Protein AF-A0A6M2BRT2-F1 (afdb_monomer)

Organism: NCBI:txid1396819

Mean predicted aligned error: 8.43 Å

Structure (mmCIF, N/CA/C/O backbone):
data_AF-A0A6M2BRT2-F1
#
_entry.id   AF-A0A6M2BRT2-F1
#
loop_
_atom_site.group_PDB
_atom_site.id
_atom_site.type_symbol
_atom_site.label_atom_id
_atom_site.label_alt_id
_atom_site.label_comp_id
_atom_site.label_asym_id
_atom_site.label_entity_id
_atom_site.label_seq_id
_atom_site.pdbx_PDB_ins_code
_atom_site.Cartn_x
_atom_site.Cartn_y
_atom_site.Cartn_z
_atom_site.occupancy
_atom_site.B_iso_or_equiv
_atom_site.auth_seq_id
_atom_site.auth_comp_id
_atom_site.auth_asym_id
_atom_site.auth_atom_id
_atom_site.pdbx_PDB_model_num
ATOM 1 N N . MET A 1 1 ? -32.630 -3.760 -2.309 1.00 39.03 1 MET A N 1
ATOM 2 C CA . MET A 1 1 ? -31.797 -2.673 -1.740 1.00 39.03 1 MET A CA 1
ATOM 3 C C . MET A 1 1 ? -30.528 -3.175 -1.020 1.00 39.03 1 MET A C 1
ATOM 5 O O . MET A 1 1 ? -29.908 -2.391 -0.319 1.00 39.03 1 MET A O 1
ATOM 9 N N . LEU A 1 2 ? -30.089 -4.433 -1.221 1.00 36.44 2 LEU A N 1
ATOM 10 C CA . LEU A 1 2 ? -28.984 -5.060 -0.463 1.00 36.44 2 LEU A CA 1
ATOM 11 C C . LEU A 1 2 ? -27.671 -5.283 -1.253 1.00 36.44 2 LEU A C 1
ATOM 13 O O . LEU A 1 2 ? -26.740 -5.857 -0.702 1.00 36.44 2 LEU A O 1
ATOM 17 N N . SER A 1 3 ? -27.555 -4.855 -2.518 1.00 37.38 3 SER A N 1
ATOM 18 C CA . SER A 1 3 ? -26.339 -5.112 -3.322 1.00 37.38 3 SER A CA 1
ATOM 19 C C . SER A 1 3 ? -25.285 -3.999 -3.278 1.00 37.38 3 SER A C 1
ATOM 21 O O . SER A 1 3 ? -24.267 -4.104 -3.950 1.00 37.38 3 SER A O 1
ATOM 23 N N . ARG A 1 4 ? -25.493 -2.936 -2.490 1.00 44.19 4 ARG A N 1
ATOM 24 C CA . ARG A 1 4 ? -24.558 -1.794 -2.421 1.00 44.19 4 ARG A CA 1
ATOM 25 C C . ARG A 1 4 ? -23.467 -1.934 -1.355 1.00 44.19 4 ARG A C 1
ATOM 27 O O . ARG A 1 4 ? -22.530 -1.152 -1.353 1.00 44.19 4 ARG A O 1
ATOM 34 N N . PHE A 1 5 ? -23.570 -2.935 -0.481 1.00 43.16 5 PHE A N 1
ATOM 35 C CA . PHE A 1 5 ? -22.731 -3.061 0.719 1.00 43.16 5 PHE A CA 1
ATOM 36 C C . PHE A 1 5 ? -21.609 -4.107 0.609 1.00 43.16 5 PHE A C 1
ATOM 38 O O . PHE A 1 5 ? -20.802 -4.226 1.521 1.00 43.16 5 PHE A O 1
ATOM 45 N N . ARG A 1 6 ? -21.541 -4.874 -0.489 1.00 44.97 6 ARG A N 1
ATOM 46 C CA . ARG A 1 6 ? -20.660 -6.057 -0.616 1.00 44.97 6 ARG A CA 1
ATOM 47 C C . ARG A 1 6 ? -19.389 -5.830 -1.443 1.00 44.97 6 ARG A C 1
ATOM 49 O O . ARG A 1 6 ? -18.532 -6.702 -1.496 1.00 44.97 6 ARG A O 1
ATOM 56 N N . THR A 1 7 ? -19.252 -4.664 -2.067 1.00 45.03 7 THR A N 1
ATOM 57 C CA . THR A 1 7 ? -18.284 -4.422 -3.152 1.00 45.03 7 THR A CA 1
ATOM 58 C C . THR A 1 7 ? -17.229 -3.363 -2.813 1.00 45.03 7 THR A C 1
ATOM 60 O O . THR A 1 7 ? -16.542 -2.890 -3.707 1.00 45.03 7 THR A O 1
ATOM 63 N N . ALA A 1 8 ? -17.088 -2.942 -1.552 1.00 49.19 8 ALA A N 1
ATOM 64 C CA . ALA A 1 8 ? -16.386 -1.693 -1.223 1.00 49.19 8 ALA A CA 1
ATOM 65 C C . ALA A 1 8 ? -14.843 -1.777 -1.219 1.00 49.19 8 ALA A C 1
ATOM 67 O O . ALA A 1 8 ? -14.195 -0.816 -1.615 1.00 49.19 8 ALA A O 1
ATOM 68 N N . LEU A 1 9 ? -14.231 -2.904 -0.830 1.00 47.91 9 LEU A N 1
ATOM 69 C CA . LEU A 1 9 ? -12.760 -3.033 -0.835 1.00 47.91 9 LEU A CA 1
ATOM 70 C C . LEU A 1 9 ? -12.208 -3.446 -2.209 1.00 47.91 9 LEU A C 1
ATOM 72 O O . LEU A 1 9 ? -11.153 -2.979 -2.632 1.00 47.91 9 LEU A O 1
ATOM 76 N N . ILE A 1 10 ? -12.969 -4.254 -2.951 1.00 48.66 10 ILE A N 1
ATOM 77 C CA . ILE A 1 10 ? -12.702 -4.485 -4.376 1.00 48.66 10 ILE A CA 1
ATOM 78 C C . ILE A 1 10 ? -12.880 -3.170 -5.122 1.00 48.66 10 ILE A C 1
ATOM 80 O O . ILE A 1 10 ? -12.044 -2.853 -5.949 1.00 48.66 10 ILE A O 1
ATOM 84 N N . ALA A 1 11 ? -13.881 -2.352 -4.776 1.00 48.66 11 ALA A N 1
ATOM 85 C CA . ALA A 1 11 ? -13.975 -0.994 -5.290 1.00 48.66 11 ALA A CA 1
ATOM 86 C C . ALA A 1 11 ? -12.821 -0.102 -4.821 1.00 48.66 11 ALA A C 1
ATOM 88 O O . ALA A 1 11 ? -12.479 0.790 -5.566 1.00 48.66 11 ALA A O 1
ATOM 89 N N . LEU A 1 12 ? -12.162 -0.326 -3.679 1.00 51.94 12 LEU A N 1
ATOM 90 C CA . LEU A 1 12 ? -10.967 0.442 -3.311 1.00 51.94 12 LEU A CA 1
ATOM 91 C C . LEU A 1 12 ? -9.789 0.125 -4.243 1.00 51.94 12 LEU A C 1
ATOM 93 O O . LEU A 1 12 ? -9.225 1.033 -4.847 1.00 51.94 12 LEU A O 1
ATOM 97 N N . LEU A 1 13 ? -9.437 -1.154 -4.396 1.00 50.62 13 LEU A N 1
ATOM 98 C CA . LEU A 1 13 ? -8.332 -1.571 -5.268 1.00 50.62 13 LEU A CA 1
ATOM 99 C C . LEU A 1 13 ? -8.674 -1.392 -6.757 1.00 50.62 13 LEU A C 1
ATOM 101 O O . LEU A 1 13 ? -7.808 -1.013 -7.541 1.00 50.62 13 LEU A O 1
ATOM 105 N N . ALA A 1 14 ? -9.936 -1.586 -7.148 1.00 46.38 14 ALA A N 1
ATOM 106 C CA . ALA A 1 14 ? -10.421 -1.351 -8.507 1.00 46.38 14 ALA A CA 1
ATOM 107 C C . ALA A 1 14 ? -10.642 0.138 -8.813 1.00 46.38 14 ALA A C 1
ATOM 109 O O . ALA A 1 14 ? -10.364 0.545 -9.935 1.00 46.38 14 ALA A O 1
ATOM 110 N N . ALA A 1 15 ? -11.077 0.975 -7.863 1.00 44.34 15 ALA A N 1
ATOM 111 C CA . ALA A 1 15 ? -11.134 2.427 -8.060 1.00 44.34 15 ALA A CA 1
ATOM 112 C C . ALA A 1 15 ? -9.724 3.003 -8.129 1.00 44.34 15 ALA A C 1
ATOM 114 O O . ALA A 1 15 ? -9.455 3.773 -9.039 1.00 44.34 15 ALA A O 1
ATOM 115 N N . LEU A 1 16 ? -8.797 2.574 -7.265 1.00 51.88 16 LEU A N 1
ATOM 116 C CA . LEU A 1 16 ? -7.381 2.937 -7.379 1.00 51.88 16 LEU A CA 1
ATOM 117 C C . LEU A 1 16 ? -6.793 2.507 -8.736 1.00 51.88 16 LEU A C 1
ATOM 119 O O . LEU A 1 16 ? -6.071 3.282 -9.359 1.00 51.88 16 LEU A O 1
ATOM 123 N N . ALA A 1 17 ? -7.142 1.314 -9.235 1.00 44.62 17 ALA A N 1
ATOM 124 C CA . ALA A 1 17 ? -6.716 0.842 -10.555 1.00 44.62 17 ALA A CA 1
ATOM 125 C C . ALA A 1 17 ? -7.372 1.602 -11.728 1.00 44.62 17 ALA A C 1
ATOM 127 O O . ALA A 1 17 ? -6.725 1.805 -12.752 1.00 44.62 17 ALA A O 1
ATOM 128 N N . LEU A 1 18 ? -8.629 2.044 -11.595 1.00 38.94 18 LEU A N 1
ATOM 129 C CA . LEU A 1 18 ? -9.321 2.888 -12.583 1.00 38.94 18 LEU A CA 1
ATOM 130 C C . LEU A 1 18 ? -8.798 4.330 -12.581 1.00 38.94 18 LEU A C 1
ATOM 132 O O . LEU A 1 18 ? -8.768 4.983 -13.621 1.00 38.94 18 LEU A O 1
ATOM 136 N N . LEU A 1 19 ? -8.369 4.827 -11.424 1.00 41.69 19 LEU A N 1
ATOM 137 C CA . LEU A 1 19 ? -7.809 6.160 -11.268 1.00 41.69 19 LEU A CA 1
ATOM 138 C C . LEU A 1 19 ? -6.372 6.247 -11.808 1.00 41.69 19 LEU A C 1
ATOM 140 O O . LEU A 1 19 ? -6.030 7.249 -12.427 1.00 41.69 19 LEU A O 1
ATOM 144 N N . GLY A 1 20 ? -5.547 5.203 -11.680 1.00 40.38 20 GLY A N 1
ATOM 145 C CA . GLY A 1 20 ? -4.151 5.228 -12.141 1.00 40.38 20 GLY A CA 1
ATOM 146 C C . GLY A 1 20 ? -3.941 5.440 -13.651 1.00 40.38 20 GLY A C 1
ATOM 147 O O . GLY A 1 20 ? -2.823 5.737 -14.062 1.00 40.38 20 GLY A O 1
ATOM 148 N N . ALA A 1 21 ? -4.992 5.318 -14.470 1.00 40.28 21 ALA A N 1
ATOM 149 C CA . ALA A 1 21 ? -4.954 5.581 -15.911 1.00 40.28 21 ALA A CA 1
ATOM 150 C C . ALA A 1 21 ? -5.365 7.020 -16.286 1.00 40.28 21 ALA A C 1
ATOM 152 O O . ALA A 1 21 ? -5.329 7.385 -17.460 1.00 40.28 21 ALA A O 1
ATOM 153 N N . LEU A 1 22 ? -5.769 7.847 -15.314 1.00 39.22 22 LEU A N 1
ATOM 154 C CA . LEU A 1 22 ? -6.194 9.226 -15.544 1.00 39.22 22 LEU A CA 1
ATOM 155 C C . LEU A 1 22 ? -5.164 10.206 -14.959 1.00 39.22 22 LEU A C 1
ATOM 157 O O . LEU A 1 22 ? -4.787 10.062 -13.794 1.00 39.22 22 LEU A O 1
ATOM 161 N N . PRO A 1 23 ? -4.780 11.279 -15.682 1.00 42.84 23 PRO A N 1
ATOM 162 C CA . PRO A 1 23 ? -3.933 12.344 -15.127 1.00 42.84 23 PRO A CA 1
ATOM 163 C C . PRO A 1 23 ? -4.532 12.979 -13.855 1.00 42.84 23 PRO A C 1
ATOM 165 O O . PRO A 1 23 ? -3.809 13.556 -13.047 1.00 42.84 23 PRO A O 1
ATOM 168 N N . ALA A 1 24 ? -5.838 12.802 -13.623 1.00 43.00 24 ALA A N 1
ATOM 169 C CA . ALA A 1 24 ? -6.546 13.209 -12.413 1.00 43.00 24 ALA A CA 1
ATOM 170 C C . ALA A 1 24 ? -6.102 12.479 -11.126 1.00 43.00 24 ALA A C 1
ATOM 172 O O . ALA A 1 24 ? -6.261 13.039 -10.047 1.00 43.00 24 ALA A O 1
ATOM 173 N N . PHE A 1 25 ? -5.531 11.269 -11.194 1.00 51.72 25 PHE A N 1
ATOM 174 C CA . PHE A 1 25 ? -5.090 10.551 -9.987 1.00 51.72 25 PHE A CA 1
ATOM 175 C C . PHE A 1 25 ? -3.786 11.092 -9.418 1.00 51.72 25 PHE A C 1
ATOM 177 O O . PHE A 1 25 ? -3.662 11.235 -8.208 1.00 51.72 25 PHE A O 1
ATOM 184 N N . ALA A 1 26 ? -2.840 11.476 -10.278 1.00 51.56 26 ALA A N 1
ATOM 185 C CA . ALA A 1 26 ? -1.640 12.184 -9.838 1.00 51.56 26 ALA A CA 1
ATOM 186 C C . ALA A 1 26 ? -1.989 13.565 -9.248 1.00 51.56 26 ALA A C 1
ATOM 188 O O . ALA A 1 26 ? -1.398 13.976 -8.257 1.00 51.56 26 ALA A O 1
ATOM 189 N N . GLN A 1 27 ? -2.999 14.239 -9.812 1.00 55.75 27 GLN A N 1
ATOM 190 C CA . GLN A 1 27 ? -3.517 15.526 -9.325 1.00 55.75 27 GLN A CA 1
ATOM 191 C C . GLN A 1 27 ? -4.331 15.411 -8.019 1.00 55.75 27 GLN A C 1
ATOM 193 O O . GLN A 1 27 ? -4.617 16.427 -7.392 1.00 55.75 27 GLN A O 1
ATOM 198 N N . ALA A 1 28 ? -4.709 14.198 -7.596 1.00 64.50 28 ALA A N 1
ATOM 199 C CA . ALA A 1 28 ? -5.418 13.963 -6.335 1.00 64.50 28 ALA A CA 1
ATOM 200 C C . ALA A 1 28 ? -4.479 13.929 -5.113 1.00 64.50 28 ALA A C 1
ATOM 202 O O . ALA A 1 28 ? -4.946 13.964 -3.973 1.00 64.50 28 ALA A O 1
ATOM 203 N N . PHE A 1 29 ? -3.165 13.860 -5.343 1.00 76.12 29 PHE A N 1
ATOM 204 C CA . PHE A 1 29 ? -2.143 13.764 -4.307 1.00 76.12 29 PHE A CA 1
ATOM 205 C C . PHE A 1 29 ? -1.387 15.080 -4.150 1.00 76.12 29 PHE A C 1
ATOM 207 O O . PHE A 1 29 ? -0.978 15.700 -5.132 1.00 76.12 29 PHE A O 1
ATOM 214 N N . THR A 1 30 ? -1.159 15.478 -2.898 1.00 84.06 30 THR A N 1
ATOM 215 C CA . THR A 1 30 ? -0.293 16.621 -2.581 1.00 84.06 30 THR A CA 1
ATOM 216 C C . THR A 1 30 ? 1.161 16.328 -2.972 1.00 84.06 30 THR A C 1
ATOM 218 O O . THR A 1 30 ? 1.543 15.168 -3.123 1.00 84.06 30 THR A O 1
ATOM 221 N N . ASP A 1 31 ? 2.014 17.350 -3.077 1.00 85.50 31 ASP A N 1
ATOM 222 C CA . ASP A 1 31 ? 3.448 17.146 -3.355 1.00 85.50 31 ASP A CA 1
ATOM 223 C C . ASP A 1 31 ? 4.114 16.229 -2.310 1.00 85.50 31 ASP A C 1
ATOM 225 O O . ASP A 1 31 ? 4.937 15.374 -2.642 1.00 85.50 31 ASP A O 1
ATOM 229 N N . ALA A 1 32 ? 3.706 16.355 -1.043 1.00 86.69 32 ALA A N 1
ATOM 230 C CA . ALA A 1 32 ? 4.179 15.500 0.043 1.00 86.69 32 ALA A CA 1
ATOM 231 C C . ALA A 1 32 ? 3.738 14.036 -0.132 1.00 86.69 32 ALA A C 1
ATOM 233 O O . ALA A 1 32 ? 4.512 13.114 0.137 1.00 86.69 32 ALA A O 1
ATOM 234 N N . ASP A 1 33 ? 2.515 13.808 -0.615 1.00 88.56 33 ASP A N 1
ATOM 235 C CA . ASP A 1 33 ? 2.019 12.469 -0.936 1.00 88.56 33 ASP A CA 1
ATOM 236 C C . ASP A 1 33 ? 2.795 11.870 -2.108 1.00 88.56 33 ASP A C 1
ATOM 238 O O . ASP A 1 33 ? 3.235 10.724 -2.035 1.00 88.56 33 ASP A O 1
ATOM 242 N N . GLN A 1 34 ? 3.027 12.650 -3.166 1.00 86.88 34 GLN A N 1
ATOM 243 C CA . GLN A 1 34 ? 3.804 12.211 -4.325 1.00 86.88 34 GLN A CA 1
ATOM 244 C C . GLN A 1 34 ? 5.228 11.815 -3.921 1.00 86.88 34 GLN A C 1
ATOM 246 O O . GLN A 1 34 ? 5.709 10.758 -4.335 1.00 86.88 34 GLN A O 1
ATOM 251 N N . GLN A 1 35 ? 5.873 12.603 -3.056 1.00 90.12 35 GLN A N 1
ATOM 252 C CA . GLN A 1 35 ? 7.193 12.277 -2.522 1.00 90.12 35 GLN A CA 1
ATOM 253 C C . GLN A 1 35 ? 7.172 10.983 -1.698 1.00 90.12 35 GLN A C 1
ATOM 255 O O . GLN A 1 35 ? 8.021 10.114 -1.898 1.00 90.12 35 GLN A O 1
ATOM 260 N N . ALA A 1 36 ? 6.189 10.822 -0.808 1.00 90.38 36 ALA A N 1
ATOM 261 C CA . ALA A 1 36 ? 6.050 9.613 -0.002 1.00 90.38 36 ALA A CA 1
ATOM 262 C C . ALA A 1 36 ? 5.835 8.365 -0.876 1.00 90.38 36 ALA A C 1
ATOM 264 O O . ALA A 1 36 ? 6.461 7.333 -0.644 1.00 90.38 36 ALA A O 1
ATOM 265 N N . LEU A 1 37 ? 4.999 8.469 -1.911 1.00 90.38 37 LEU A N 1
ATOM 266 C CA . LEU A 1 37 ? 4.738 7.389 -2.861 1.00 90.38 37 LEU A CA 1
ATOM 267 C C . LEU A 1 37 ? 5.975 7.040 -3.704 1.00 90.38 37 LEU A C 1
ATOM 269 O O . LEU A 1 37 ? 6.200 5.865 -3.976 1.00 90.38 37 LEU A O 1
ATOM 273 N N . ALA A 1 38 ? 6.771 8.031 -4.117 1.00 88.88 38 ALA A N 1
ATOM 274 C CA . ALA A 1 38 ? 7.983 7.825 -4.917 1.00 88.88 38 ALA A CA 1
ATOM 275 C C . ALA A 1 38 ? 9.141 7.192 -4.124 1.00 88.88 38 ALA A C 1
ATOM 277 O O . ALA A 1 38 ? 10.027 6.566 -4.702 1.00 88.88 38 ALA A O 1
ATOM 278 N N . GLN A 1 39 ? 9.148 7.350 -2.799 1.00 93.69 39 GLN A N 1
ATOM 279 C CA . GLN A 1 39 ? 10.190 6.811 -1.917 1.00 93.69 39 GLN A CA 1
ATOM 280 C C . GLN A 1 39 ? 9.817 5.462 -1.286 1.00 93.69 39 GLN A C 1
ATOM 282 O O . GLN A 1 39 ? 10.672 4.789 -0.708 1.00 93.69 39 GLN A O 1
ATOM 287 N N . TYR A 1 40 ? 8.551 5.056 -1.366 1.00 95.62 40 TYR A N 1
ATOM 288 C CA . TYR A 1 40 ? 8.081 3.849 -0.704 1.00 95.62 40 TYR A CA 1
ATOM 289 C C . TYR A 1 40 ? 8.474 2.583 -1.473 1.00 95.62 40 TYR A C 1
ATOM 291 O O . TYR A 1 40 ? 8.156 2.413 -2.651 1.00 95.62 40 TYR A O 1
ATOM 299 N N . THR A 1 41 ? 9.123 1.657 -0.771 1.00 97.38 41 THR A N 1
ATOM 300 C CA . THR A 1 41 ? 9.486 0.334 -1.292 1.00 97.38 41 THR A CA 1
ATOM 301 C C . THR A 1 41 ? 8.598 -0.730 -0.659 1.00 97.38 41 THR A C 1
ATOM 303 O O . THR A 1 41 ? 8.527 -0.844 0.567 1.00 97.38 41 THR A O 1
ATOM 306 N N . LEU A 1 42 ? 7.923 -1.520 -1.494 1.00 97.25 42 LEU A N 1
ATOM 307 C CA . LEU A 1 42 ? 7.123 -2.658 -1.058 1.00 97.25 42 LEU A CA 1
ATOM 308 C C . LEU A 1 42 ? 8.013 -3.701 -0.382 1.00 97.25 42 LEU A C 1
ATOM 310 O O . LEU A 1 42 ? 9.152 -3.945 -0.777 1.00 97.25 42 LEU A O 1
ATOM 314 N N . SER A 1 43 ? 7.468 -4.343 0.644 1.00 97.44 43 SER A N 1
ATOM 315 C CA . SER A 1 43 ? 8.151 -5.406 1.372 1.00 97.44 43 SER A CA 1
ATOM 316 C C . SER A 1 43 ? 7.211 -6.573 1.617 1.00 97.44 43 SER A C 1
ATOM 318 O O . SER A 1 43 ? 5.993 -6.404 1.698 1.00 97.44 43 SER A O 1
ATOM 320 N N . THR A 1 44 ? 7.780 -7.759 1.829 1.00 97.12 44 THR A N 1
ATOM 321 C CA . THR A 1 44 ? 7.011 -8.944 2.227 1.00 97.12 44 THR A CA 1
ATOM 322 C C . THR A 1 44 ? 6.249 -8.696 3.530 1.00 97.12 44 THR A C 1
ATOM 324 O O . THR A 1 44 ? 5.116 -9.131 3.673 1.00 97.12 44 THR A O 1
ATOM 327 N N . SER A 1 45 ? 6.820 -7.918 4.460 1.00 96.44 45 SER A N 1
ATOM 328 C CA . SER A 1 45 ? 6.154 -7.572 5.721 1.00 96.44 45 SER A CA 1
ATOM 329 C C . SER A 1 45 ? 4.888 -6.738 5.501 1.00 96.44 45 SER A C 1
ATOM 331 O O . SER A 1 45 ? 3.864 -7.008 6.128 1.00 96.44 45 SER A O 1
ATOM 333 N N . PHE A 1 46 ? 4.943 -5.758 4.590 1.00 96.25 46 PHE A N 1
ATOM 334 C CA . PHE A 1 46 ? 3.759 -5.008 4.177 1.00 96.25 46 PHE A CA 1
ATOM 335 C C . PHE A 1 46 ? 2.735 -5.934 3.515 1.00 96.25 46 PHE A C 1
ATOM 337 O O . PHE A 1 46 ? 1.577 -5.920 3.918 1.00 96.25 46 PHE A O 1
ATOM 344 N N . LEU A 1 47 ? 3.160 -6.765 2.556 1.00 95.44 47 LEU A N 1
ATOM 345 C CA . LEU A 1 47 ? 2.262 -7.653 1.817 1.00 95.44 47 LEU A CA 1
ATOM 346 C C . LEU A 1 47 ? 1.515 -8.621 2.746 1.00 95.44 47 LEU A C 1
ATOM 348 O O . LEU A 1 47 ? 0.292 -8.692 2.685 1.00 95.44 47 LEU A O 1
ATOM 352 N N . THR A 1 48 ? 2.220 -9.283 3.668 1.00 94.88 48 THR A N 1
ATOM 353 C CA . THR A 1 48 ? 1.608 -10.209 4.632 1.00 94.88 48 THR A CA 1
ATOM 354 C C . THR A 1 48 ? 0.580 -9.511 5.523 1.00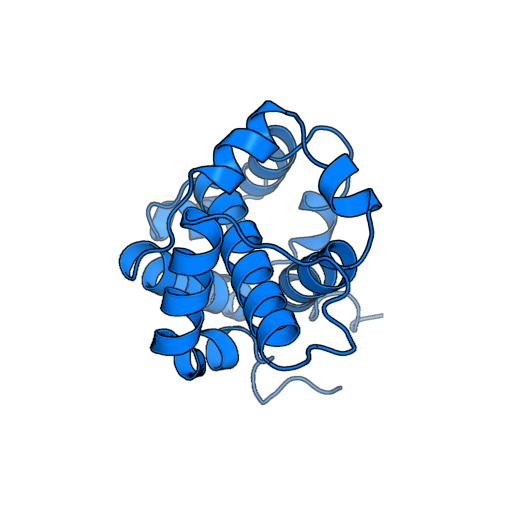 94.88 48 THR A C 1
ATOM 356 O O . THR A 1 48 ? -0.521 -10.027 5.716 1.00 94.88 48 THR A O 1
ATOM 359 N N . ARG A 1 49 ? 0.903 -8.321 6.055 1.00 95.62 49 ARG A N 1
ATOM 360 C CA . ARG A 1 49 ? -0.054 -7.544 6.859 1.00 95.62 49 ARG A CA 1
ATOM 361 C C . ARG A 1 49 ? -1.240 -7.067 6.022 1.00 95.62 49 ARG A C 1
ATOM 363 O O . ARG A 1 49 ? -2.373 -7.145 6.479 1.00 95.62 49 ARG A O 1
ATOM 370 N N . CYS A 1 50 ? -0.988 -6.600 4.801 1.00 92.44 50 CYS A N 1
ATOM 371 C CA . CYS A 1 50 ? -2.019 -6.125 3.884 1.00 92.44 50 CYS A CA 1
ATOM 372 C C . CYS A 1 50 ? -3.006 -7.246 3.533 1.00 92.44 50 CYS A C 1
ATOM 374 O O . CYS A 1 50 ? -4.211 -7.048 3.652 1.00 92.44 50 CYS A O 1
ATOM 376 N N . ALA A 1 51 ? -2.515 -8.446 3.212 1.00 90.56 51 ALA A N 1
ATOM 377 C CA . ALA A 1 51 ? -3.357 -9.607 2.939 1.00 90.56 51 ALA A CA 1
ATOM 378 C C . ALA A 1 51 ? -4.238 -9.987 4.141 1.00 90.56 51 ALA A C 1
ATOM 380 O O . ALA A 1 51 ? -5.428 -10.260 3.976 1.00 90.56 51 ALA A O 1
ATOM 381 N N . ALA A 1 52 ? -3.686 -9.945 5.358 1.00 91.69 52 ALA A N 1
ATOM 382 C CA . ALA A 1 52 ? -4.448 -10.213 6.576 1.00 91.69 52 ALA A CA 1
ATOM 383 C C . ALA A 1 52 ? -5.522 -9.139 6.847 1.00 91.69 52 ALA A C 1
ATOM 385 O O . ALA A 1 52 ? -6.659 -9.475 7.177 1.00 91.69 52 ALA A O 1
ATOM 386 N N . ILE A 1 53 ? -5.200 -7.859 6.625 1.00 91.88 53 ILE A N 1
ATOM 387 C CA . ILE A 1 53 ? -6.161 -6.747 6.705 1.00 91.88 53 ILE A CA 1
ATOM 388 C C . ILE A 1 53 ? -7.288 -6.934 5.684 1.00 91.88 53 ILE A C 1
ATOM 390 O O . ILE A 1 53 ? -8.457 -6.834 6.046 1.00 91.88 53 ILE A O 1
ATOM 394 N N . VAL A 1 54 ? -6.960 -7.239 4.424 1.00 87.75 54 VAL A N 1
ATOM 395 C CA . VAL A 1 54 ? -7.945 -7.485 3.356 1.00 87.75 54 VAL A CA 1
ATOM 396 C C . VAL A 1 54 ? -8.889 -8.623 3.746 1.00 87.75 54 VAL A C 1
ATOM 398 O O . VAL A 1 54 ? -10.106 -8.476 3.636 1.00 87.75 54 VAL A O 1
ATOM 401 N N . HIS A 1 55 ? -8.344 -9.729 4.255 1.00 87.00 55 HIS A N 1
ATOM 402 C CA . HIS A 1 55 ? -9.132 -10.860 4.735 1.00 87.00 55 HIS A CA 1
ATOM 403 C C . HIS A 1 55 ? -10.087 -10.460 5.872 1.00 87.00 55 HIS A C 1
ATOM 405 O O . HIS A 1 55 ? -11.270 -10.800 5.834 1.00 87.00 55 HIS A O 1
ATOM 411 N N . ASP A 1 56 ? -9.612 -9.712 6.869 1.00 88.06 56 ASP A N 1
ATOM 412 C CA . ASP A 1 56 ? -10.439 -9.318 8.011 1.00 88.06 56 ASP A CA 1
ATOM 413 C C . ASP A 1 56 ? -11.522 -8.303 7.635 1.00 88.06 56 ASP A C 1
ATOM 415 O O . ASP A 1 56 ? -12.651 -8.418 8.115 1.00 88.06 56 ASP A O 1
ATOM 419 N N . VAL A 1 57 ? -11.223 -7.373 6.724 1.00 85.88 57 VAL A N 1
ATOM 420 C CA . VAL A 1 57 ? -12.209 -6.444 6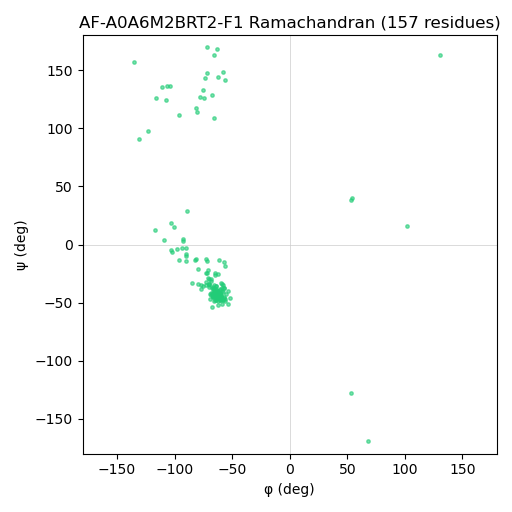.151 1.00 85.88 57 VAL A CA 1
ATOM 421 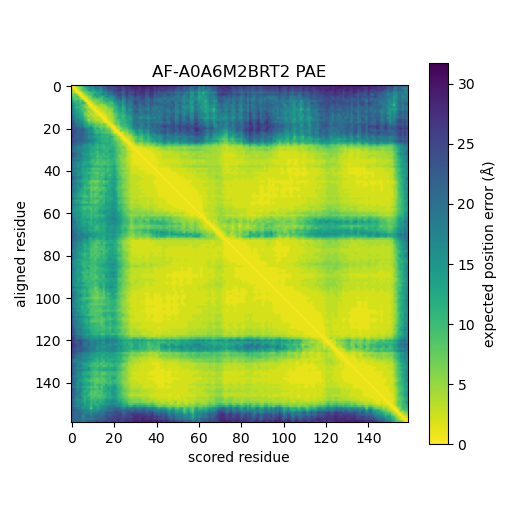C C . VAL A 1 57 ? -13.314 -7.203 5.421 1.00 85.88 57 VAL A C 1
ATOM 423 O O . VAL A 1 57 ? -14.495 -6.912 5.623 1.00 85.88 57 VAL A O 1
ATOM 426 N N . GLN A 1 58 ? -12.956 -8.205 4.610 1.00 83.06 58 GLN A N 1
ATOM 427 C CA . GLN A 1 58 ? -13.929 -9.053 3.915 1.00 83.06 58 GLN A CA 1
ATOM 428 C C . GLN A 1 58 ? -14.770 -9.864 4.905 1.00 83.06 58 GLN A C 1
ATOM 430 O O . GLN A 1 58 ? -15.998 -9.857 4.828 1.00 83.06 58 GLN A O 1
ATOM 435 N N . LYS A 1 59 ? -14.124 -10.514 5.878 1.00 86.31 59 LYS A N 1
ATOM 436 C CA . LYS A 1 59 ? -14.783 -11.329 6.906 1.00 86.31 59 LYS A CA 1
ATOM 437 C C . LYS A 1 59 ? -15.782 -10.523 7.738 1.00 86.31 59 LYS A C 1
ATOM 439 O O . LYS A 1 59 ? -16.838 -11.040 8.099 1.00 86.31 59 LYS A O 1
ATOM 444 N N . GLN A 1 60 ? -15.455 -9.269 8.041 1.00 85.62 60 GLN A N 1
ATOM 445 C CA . GLN A 1 60 ? -16.288 -8.369 8.841 1.00 85.62 60 GLN A CA 1
ATOM 446 C C . GLN A 1 60 ? -17.267 -7.535 7.996 1.00 85.62 60 GLN A C 1
ATOM 448 O O . GLN A 1 60 ? -18.098 -6.832 8.558 1.00 85.62 60 GLN A O 1
ATOM 453 N N . ASN A 1 61 ? -17.235 -7.654 6.662 1.00 83.12 61 ASN A N 1
ATOM 454 C CA . ASN A 1 61 ? -18.043 -6.864 5.723 1.00 83.12 61 ASN A CA 1
ATOM 455 C C . ASN A 1 61 ? -17.894 -5.343 5.923 1.00 83.12 61 ASN A C 1
ATOM 457 O O . ASN A 1 61 ? -18.871 -4.596 5.832 1.00 83.12 61 ASN A O 1
ATOM 461 N N . VAL A 1 62 ? -16.673 -4.875 6.196 1.00 80.62 62 VAL A N 1
ATOM 462 C CA . VAL A 1 62 ? -16.414 -3.450 6.441 1.00 80.62 62 VAL A CA 1
ATOM 463 C C . VAL A 1 62 ? -16.474 -2.675 5.125 1.00 80.62 62 VAL A C 1
ATOM 465 O O . VAL A 1 62 ? -15.783 -2.993 4.154 1.00 80.62 62 VAL A O 1
ATOM 468 N N . SER A 1 63 ? -17.305 -1.633 5.090 1.00 79.19 63 SER A N 1
ATOM 469 C CA . SER A 1 63 ? -17.453 -0.758 3.927 1.00 79.19 63 SER A CA 1
ATOM 470 C C . SER A 1 63 ? -16.582 0.484 4.070 1.00 79.19 63 SER A C 1
ATOM 472 O O . SER A 1 63 ? -16.873 1.348 4.889 1.00 79.19 63 SER A O 1
ATOM 474 N N . VAL A 1 64 ? -15.546 0.594 3.237 1.00 72.44 64 VAL A N 1
ATOM 475 C CA . VAL A 1 64 ? -14.585 1.715 3.258 1.00 72.44 64 VAL A CA 1
ATOM 476 C C . VAL A 1 64 ? -14.865 2.805 2.223 1.00 72.44 64 VAL A C 1
ATOM 478 O O . VAL A 1 64 ? -14.175 3.815 2.219 1.00 72.44 64 VAL A O 1
ATOM 481 N N . GLY A 1 65 ? -15.866 2.629 1.352 1.00 69.38 65 GLY A N 1
ATOM 482 C CA . GLY A 1 65 ? -16.086 3.495 0.183 1.00 69.38 65 GLY A CA 1
ATOM 483 C C . GLY A 1 65 ? -16.138 4.991 0.509 1.00 69.38 65 GLY A C 1
ATOM 484 O O . GLY A 1 65 ? -15.440 5.774 -0.128 1.00 69.38 65 GLY A O 1
ATOM 485 N N . ASP A 1 66 ? -16.882 5.375 1.546 1.00 70.19 66 ASP A N 1
ATOM 486 C CA . ASP A 1 66 ? -17.063 6.785 1.916 1.00 70.19 66 ASP A CA 1
ATOM 487 C C . ASP A 1 66 ? -15.785 7.423 2.486 1.00 70.19 66 ASP A C 1
ATOM 489 O O . ASP A 1 66 ? -15.549 8.613 2.289 1.00 70.19 66 ASP A O 1
ATOM 493 N N . ALA A 1 67 ? -14.917 6.643 3.140 1.00 70.56 67 ALA A N 1
ATOM 494 C CA . ALA A 1 67 ? -13.646 7.144 3.670 1.00 70.56 67 ALA A CA 1
ATOM 495 C C . ALA A 1 67 ? -12.628 7.468 2.564 1.00 70.56 67 ALA A C 1
ATOM 497 O O . ALA A 1 67 ? -11.718 8.273 2.770 1.00 70.56 67 ALA A O 1
ATOM 498 N N . MET A 1 68 ? -12.803 6.875 1.382 1.00 68.56 68 MET A N 1
ATOM 499 C CA . MET A 1 68 ? -11.901 7.028 0.238 1.00 68.56 68 MET A CA 1
ATOM 500 C C . MET A 1 68 ? -12.271 8.196 -0.672 1.00 68.56 68 MET A C 1
ATOM 502 O O . MET A 1 68 ? -11.518 8.517 -1.589 1.00 68.56 68 MET A O 1
ATOM 506 N N . VAL A 1 69 ? -13.421 8.828 -0.434 1.00 65.50 69 VAL A N 1
ATOM 507 C CA . VAL A 1 69 ? -13.919 9.951 -1.227 1.00 65.50 69 VAL A CA 1
ATOM 508 C C . VAL A 1 69 ? -13.708 11.251 -0.457 1.00 65.50 69 VAL A C 1
ATOM 510 O O . VAL A 1 69 ? -13.970 11.332 0.742 1.00 65.50 69 VAL A O 1
ATOM 513 N N . GLY A 1 70 ? -13.235 12.280 -1.156 1.00 63.84 70 GLY A N 1
ATOM 514 C CA . GLY A 1 70 ? -13.094 13.642 -0.641 1.00 63.84 70 GLY A CA 1
ATOM 515 C C . GLY A 1 70 ? -11.711 14.233 -0.898 1.00 63.84 70 GLY A C 1
ATOM 516 O O . GLY A 1 70 ? -10.758 13.513 -1.177 1.00 63.84 70 GLY A O 1
ATOM 517 N N . GLU A 1 71 ? -11.615 15.551 -0.784 1.00 66.31 71 GLU A N 1
ATOM 518 C CA . GLU A 1 71 ? -10.393 16.331 -1.028 1.00 66.31 71 GLU A CA 1
ATOM 519 C C . GLU A 1 71 ? -9.347 16.114 0.088 1.00 66.31 71 GLU A C 1
ATOM 521 O O . GLU A 1 71 ? -9.662 15.501 1.101 1.00 66.31 71 GLU A O 1
ATOM 526 N N . GLY A 1 72 ? -8.103 16.582 -0.063 1.00 74.31 72 GLY A N 1
ATOM 527 C CA . GLY A 1 72 ? -7.147 16.651 1.062 1.00 74.31 72 GLY A CA 1
ATOM 528 C C . GLY A 1 72 ? -6.061 15.568 1.160 1.00 74.31 72 GLY A C 1
ATOM 529 O O . GLY A 1 72 ? -5.424 15.460 2.208 1.00 74.31 72 GLY A O 1
ATOM 530 N N . GLY A 1 73 ? -5.806 14.806 0.092 1.00 83.06 73 GLY A N 1
ATOM 531 C CA . GLY A 1 73 ? -4.632 13.925 -0.005 1.00 83.06 73 GLY A CA 1
ATOM 532 C C . GLY A 1 73 ? -4.636 12.719 0.947 1.00 83.06 73 GLY A C 1
ATOM 533 O O . GLY A 1 73 ? -5.645 12.399 1.584 1.00 83.06 73 GLY A O 1
ATOM 534 N N . LEU A 1 74 ? -3.495 12.026 1.046 1.00 87.25 74 LEU A N 1
ATOM 535 C CA . LEU A 1 74 ? -3.406 10.753 1.781 1.00 87.25 74 LEU A CA 1
ATOM 536 C C . LEU A 1 74 ? -3.570 10.915 3.291 1.00 87.25 74 LEU A C 1
ATOM 538 O O . LEU A 1 74 ? -4.105 10.013 3.931 1.00 87.25 74 LEU A O 1
ATOM 542 N N . ASP A 1 75 ? -3.147 12.040 3.866 1.00 89.75 75 ASP A N 1
ATOM 543 C CA . ASP A 1 75 ? -3.294 12.293 5.304 1.00 89.75 75 ASP A CA 1
ATOM 544 C C . ASP A 1 75 ? -4.761 12.387 5.712 1.00 89.75 75 ASP A C 1
ATOM 546 O O . ASP A 1 75 ? -5.181 11.783 6.702 1.00 89.75 75 ASP A O 1
ATOM 550 N N . GLN A 1 76 ? -5.570 13.102 4.929 1.00 88.69 76 GLN A N 1
ATOM 551 C CA . GLN A 1 76 ? -6.983 13.240 5.243 1.00 88.69 76 GLN A CA 1
ATOM 552 C C . GLN A 1 76 ? -7.750 11.943 4.967 1.00 88.69 76 GLN A C 1
ATOM 554 O O . GLN A 1 76 ? -8.638 11.585 5.740 1.00 88.69 76 GLN A O 1
ATOM 559 N N . MET A 1 77 ? -7.366 11.194 3.929 1.00 86.69 77 MET A N 1
ATOM 560 C CA . MET A 1 77 ? -7.882 9.841 3.693 1.00 86.69 77 MET A CA 1
ATOM 561 C C . MET A 1 77 ? -7.521 8.893 4.845 1.00 86.69 77 MET A C 1
ATOM 563 O O . MET A 1 77 ? -8.381 8.158 5.326 1.00 86.69 77 MET A O 1
ATOM 567 N N . ALA A 1 78 ? -6.282 8.946 5.344 1.00 90.69 78 ALA A N 1
ATOM 568 C CA . ALA A 1 78 ? -5.840 8.145 6.482 1.00 90.69 78 ALA A CA 1
ATOM 569 C C . ALA A 1 78 ? -6.639 8.483 7.744 1.00 90.69 78 ALA A C 1
ATOM 571 O O . ALA A 1 78 ? -7.082 7.575 8.439 1.00 90.69 78 ALA A O 1
ATOM 572 N N . ALA A 1 79 ? -6.879 9.770 8.005 1.00 92.38 79 ALA A N 1
ATOM 573 C CA . ALA A 1 79 ? -7.685 10.212 9.138 1.00 92.38 79 ALA A CA 1
ATOM 574 C C . ALA A 1 79 ? -9.141 9.723 9.047 1.00 92.38 79 ALA A C 1
ATOM 576 O O . ALA A 1 79 ? -9.698 9.280 10.048 1.00 92.38 79 ALA A O 1
ATOM 577 N N . ARG A 1 80 ? -9.762 9.756 7.858 1.00 88.81 80 ARG A N 1
ATOM 578 C CA . ARG A 1 80 ? -11.117 9.208 7.652 1.00 88.81 80 ARG A CA 1
ATOM 579 C C . ARG A 1 80 ? -11.155 7.700 7.872 1.00 88.81 80 ARG A C 1
ATOM 581 O O . ARG A 1 80 ? -12.086 7.211 8.503 1.00 88.81 80 ARG A O 1
ATOM 588 N N . LEU A 1 81 ? -10.151 6.981 7.370 1.00 87.50 81 LEU A N 1
ATOM 589 C CA . LEU A 1 81 ? -10.049 5.533 7.529 1.00 87.50 81 LEU A CA 1
ATOM 590 C C . LEU A 1 81 ? -9.861 5.141 9.002 1.00 87.50 81 LEU A C 1
ATOM 592 O O . LEU A 1 81 ? -10.506 4.211 9.473 1.00 87.50 81 LEU A O 1
ATOM 596 N N . ASP A 1 82 ? -9.023 5.874 9.735 1.00 92.31 82 ASP A N 1
ATOM 597 C CA . ASP A 1 82 ? -8.772 5.649 11.163 1.00 92.31 82 ASP A CA 1
ATOM 598 C C . ASP A 1 82 ? -9.952 6.079 12.053 1.00 92.31 82 ASP A C 1
ATOM 600 O O . ASP A 1 82 ? -10.154 5.540 13.135 1.00 92.31 82 ASP A O 1
ATOM 604 N N . ALA A 1 83 ? -10.791 7.008 11.588 1.00 93.56 83 ALA A N 1
ATOM 605 C CA . ALA A 1 83 ? -12.019 7.391 12.283 1.00 93.56 83 ALA A CA 1
ATOM 606 C C . ALA A 1 83 ? -13.121 6.317 12.213 1.00 93.56 83 ALA A C 1
ATOM 608 O O . ALA A 1 83 ? -14.103 6.398 12.954 1.00 93.56 83 ALA A O 1
ATOM 609 N N . MET A 1 84 ? -12.990 5.317 11.336 1.00 90.75 84 MET A N 1
ATOM 610 C CA . MET A 1 84 ? -13.922 4.194 11.262 1.00 90.75 84 MET A CA 1
ATOM 611 C C . MET A 1 84 ? -13.568 3.151 12.335 1.00 90.75 84 MET A C 1
ATOM 613 O O . MET A 1 84 ? -12.501 2.544 12.233 1.00 90.75 84 MET A O 1
ATOM 617 N N . PRO A 1 85 ? -14.447 2.858 13.316 1.00 93.31 85 PRO A N 1
ATOM 618 C CA . PRO A 1 85 ? -14.120 1.948 14.419 1.00 93.31 85 PRO A CA 1
ATOM 619 C C . PRO A 1 85 ? -13.650 0.562 13.963 1.00 93.31 85 PRO A C 1
ATOM 621 O O . PRO A 1 85 ? -12.662 0.045 14.486 1.00 93.31 85 PRO A O 1
ATOM 624 N N . ASP A 1 86 ? -14.310 -0.011 12.952 1.00 91.06 86 ASP A N 1
ATOM 625 C CA . ASP A 1 86 ? -13.971 -1.343 12.444 1.00 91.06 86 ASP A CA 1
ATOM 626 C C . ASP A 1 86 ? -12.605 -1.353 11.744 1.00 91.06 86 ASP A C 1
ATOM 628 O O . ASP A 1 86 ? -11.783 -2.235 11.992 1.00 91.06 86 ASP A O 1
ATOM 632 N N . MET A 1 87 ? -12.31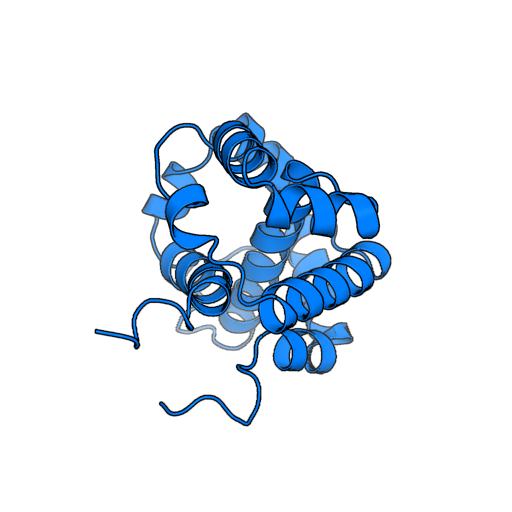2 -0.344 10.914 1.00 92.19 87 MET A N 1
ATOM 633 C 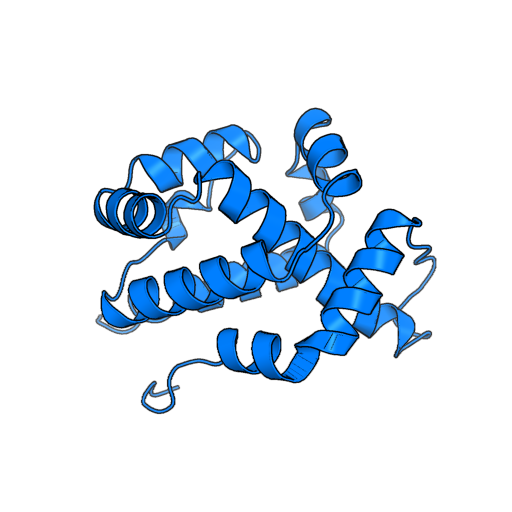CA . MET A 1 87 ? -10.999 -0.240 10.266 1.00 92.19 87 MET A CA 1
ATOM 634 C C . MET A 1 87 ? -9.897 0.070 11.268 1.00 92.19 87 MET A C 1
ATOM 636 O O . MET A 1 87 ? -8.840 -0.548 11.187 1.00 92.19 87 MET A O 1
ATOM 640 N N . HIS A 1 88 ? -10.134 0.969 12.224 1.00 94.69 88 HIS A N 1
ATOM 641 C CA . HIS A 1 88 ? -9.179 1.270 13.285 1.00 94.69 88 HIS A CA 1
ATOM 642 C C . HIS A 1 88 ? -8.806 0.009 14.070 1.00 94.69 88 HIS A C 1
ATOM 644 O O . HIS A 1 88 ? -7.624 -0.259 14.301 1.00 94.69 88 HIS A O 1
ATOM 650 N N . ALA A 1 89 ? -9.803 -0.806 14.432 1.00 95.00 89 ALA A N 1
ATOM 651 C CA . ALA A 1 89 ? -9.588 -2.063 15.136 1.00 95.00 89 ALA A CA 1
ATOM 652 C C . ALA A 1 89 ? -8.774 -3.060 14.296 1.00 95.00 89 ALA A C 1
ATOM 654 O O . ALA A 1 89 ? -7.808 -3.636 14.802 1.00 95.00 89 ALA A O 1
ATOM 655 N N . ILE A 1 90 ? -9.116 -3.232 13.014 1.00 93.81 90 ILE A N 1
ATOM 656 C CA . ILE A 1 90 ? -8.396 -4.122 12.089 1.00 93.81 90 ILE A CA 1
ATOM 657 C C . ILE A 1 90 ? -6.943 -3.659 11.906 1.00 93.81 90 ILE A C 1
ATOM 659 O O . ILE A 1 90 ? -6.009 -4.436 12.095 1.00 93.81 90 ILE A O 1
ATOM 663 N N . LEU A 1 91 ? -6.733 -2.386 11.578 1.00 95.12 91 LEU A N 1
ATOM 664 C CA . LEU A 1 91 ? -5.410 -1.799 11.362 1.00 95.12 91 LEU A CA 1
ATOM 665 C C . LEU A 1 91 ? -4.526 -1.909 12.612 1.00 95.12 91 LEU A C 1
ATOM 667 O O . LEU A 1 91 ? -3.376 -2.350 12.526 1.00 95.12 91 LEU A O 1
ATOM 671 N N . THR A 1 92 ? -5.086 -1.613 13.788 1.00 96.94 92 THR A N 1
ATOM 672 C CA . THR A 1 92 ? -4.405 -1.763 15.082 1.00 96.94 92 THR A CA 1
ATOM 673 C C . THR A 1 92 ? -4.039 -3.218 15.370 1.00 96.94 92 THR A C 1
ATOM 675 O O . THR A 1 92 ? -2.906 -3.488 15.777 1.00 96.94 92 THR A O 1
ATOM 678 N N . ALA A 1 93 ? -4.943 -4.172 15.116 1.00 97.06 93 ALA A N 1
ATOM 679 C CA . ALA A 1 93 ? -4.672 -5.600 15.305 1.00 97.06 93 ALA A CA 1
ATOM 680 C C . ALA A 1 93 ? -3.485 -6.082 14.453 1.00 97.06 93 ALA A C 1
ATOM 682 O O . ALA A 1 93 ? -2.685 -6.903 14.906 1.00 97.06 93 ALA A O 1
ATOM 683 N N . HIS A 1 94 ? -3.324 -5.507 13.259 1.00 95.88 94 HIS A N 1
ATOM 684 C CA . HIS A 1 94 ? -2.219 -5.802 12.346 1.00 95.88 94 HIS A CA 1
ATOM 685 C C . HIS A 1 94 ? -1.015 -4.868 12.507 1.00 95.88 94 HIS A C 1
ATOM 687 O O . HIS A 1 94 ? -0.044 -5.004 11.768 1.00 95.88 94 HIS A O 1
ATOM 693 N N . LYS A 1 95 ? -1.023 -3.960 13.493 1.00 97.00 95 LYS A N 1
ATOM 694 C CA . LYS A 1 95 ? 0.048 -2.980 13.756 1.00 97.00 95 LYS A CA 1
ATOM 695 C C . LYS A 1 95 ? 0.415 -2.147 12.521 1.00 97.00 95 LYS A C 1
ATOM 697 O O . LYS A 1 95 ? 1.591 -1.876 12.288 1.00 97.00 95 LYS A O 1
ATOM 702 N N . MET A 1 96 ? -0.580 -1.776 11.722 1.00 96.12 96 MET A N 1
ATOM 703 C CA . MET A 1 96 ? -0.398 -0.966 10.523 1.00 96.12 96 MET A CA 1
ATOM 704 C C . MET A 1 96 ? -1.121 0.362 10.699 1.00 96.12 96 MET A C 1
ATOM 706 O O . MET A 1 96 ? -2.312 0.381 10.984 1.00 96.12 96 MET A O 1
ATOM 710 N N . ALA A 1 97 ? -0.420 1.479 10.519 1.00 96.06 97 ALA A N 1
ATOM 711 C CA . ALA A 1 97 ? -1.075 2.783 10.534 1.00 96.06 97 ALA A CA 1
ATOM 712 C C . ALA A 1 97 ? -1.919 2.974 9.261 1.00 96.06 97 ALA A C 1
ATOM 714 O O . ALA A 1 97 ? -1.511 2.542 8.182 1.00 96.06 97 ALA A O 1
ATOM 715 N N . ALA A 1 98 ? -3.043 3.694 9.345 1.00 93.75 98 ALA A N 1
ATOM 716 C CA . ALA A 1 98 ? -3.898 3.974 8.184 1.00 93.75 98 ALA A CA 1
ATOM 717 C C . ALA A 1 98 ? -3.124 4.613 7.015 1.00 93.75 98 ALA A C 1
ATOM 719 O O . ALA A 1 98 ? -3.298 4.232 5.858 1.00 93.75 98 ALA A O 1
ATOM 720 N N . ARG A 1 99 ? -2.198 5.532 7.316 1.00 94.00 99 ARG A N 1
ATOM 721 C CA . ARG A 1 99 ? -1.342 6.171 6.306 1.00 94.00 99 ARG A CA 1
ATOM 722 C C . ARG A 1 99 ? -0.376 5.187 5.639 1.00 94.00 99 ARG A C 1
ATOM 724 O O . ARG A 1 99 ? -0.202 5.237 4.425 1.00 94.00 99 ARG A O 1
ATOM 731 N N . GLU A 1 100 ? 0.233 4.287 6.415 1.00 95.00 100 GLU A N 1
ATOM 732 C CA . GLU A 1 100 ? 1.108 3.228 5.886 1.00 95.00 100 GLU A CA 1
ATOM 733 C C . GLU A 1 100 ? 0.319 2.295 4.961 1.00 95.00 100 GLU A C 1
ATOM 735 O O . GLU A 1 100 ? 0.774 1.996 3.857 1.00 95.00 100 GLU A O 1
ATOM 740 N N . TYR A 1 101 ? -0.883 1.894 5.388 1.00 93.12 101 TYR A N 1
ATOM 741 C CA . TYR A 1 101 ? -1.781 1.054 4.601 1.00 93.12 101 TYR A CA 1
ATOM 742 C C . TYR A 1 101 ? -2.120 1.691 3.250 1.00 93.12 101 TYR A C 1
ATOM 744 O O . TYR A 1 101 ? -2.005 1.034 2.213 1.00 93.12 101 TYR A O 1
ATOM 752 N N . LEU A 1 102 ? -2.484 2.977 3.242 1.00 91.31 102 LEU A N 1
ATOM 753 C CA . LEU A 1 102 ? -2.825 3.699 2.016 1.00 91.31 102 LEU A CA 1
ATOM 754 C C . LEU A 1 102 ? -1.629 3.847 1.076 1.00 91.31 102 LEU A C 1
ATOM 756 O O . LEU A 1 102 ? -1.750 3.517 -0.102 1.00 91.31 102 LEU A O 1
ATOM 760 N N . ILE A 1 103 ? -0.472 4.286 1.582 1.00 92.25 103 ILE A N 1
ATOM 761 C CA . ILE A 1 103 ? 0.737 4.451 0.761 1.00 92.25 103 ILE A CA 1
ATOM 762 C C . ILE A 1 103 ? 1.125 3.124 0.117 1.00 92.25 103 ILE A C 1
ATOM 764 O O . ILE A 1 103 ? 1.282 3.058 -1.102 1.00 92.25 103 ILE A O 1
ATOM 768 N N . GLY A 1 104 ? 1.231 2.055 0.910 1.00 93.44 104 GLY A N 1
ATOM 769 C CA . GLY A 1 104 ? 1.612 0.751 0.381 1.00 93.44 104 GLY A CA 1
ATOM 770 C C . GLY A 1 104 ? 0.587 0.198 -0.612 1.00 93.44 104 GLY A C 1
ATOM 771 O O . GLY A 1 104 ? 0.974 -0.380 -1.625 1.00 93.44 104 GLY A O 1
ATOM 772 N N . SER A 1 105 ? -0.709 0.443 -0.391 1.00 89.75 105 SER A N 1
ATOM 773 C CA . SER A 1 105 ? -1.770 0.034 -1.322 1.00 89.75 105 SER A CA 1
ATOM 774 C C . SER A 1 105 ? -1.693 0.786 -2.653 1.00 89.75 105 SER A C 1
ATOM 776 O O . SER A 1 105 ? -1.783 0.168 -3.713 1.00 89.75 105 SER A O 1
ATOM 778 N N . VAL A 1 106 ? -1.470 2.105 -2.629 1.00 88.25 106 VAL A N 1
ATOM 779 C CA . VAL A 1 106 ? -1.297 2.913 -3.849 1.00 88.25 106 VAL A CA 1
ATOM 780 C C . VAL A 1 106 ? -0.046 2.475 -4.612 1.00 88.25 106 VAL A C 1
ATOM 782 O O . VAL A 1 106 ? -0.092 2.307 -5.829 1.00 88.25 106 VAL A O 1
ATOM 785 N N . VAL A 1 107 ? 1.069 2.250 -3.914 1.00 92.88 107 VAL A N 1
ATOM 786 C CA . VAL A 1 107 ? 2.328 1.805 -4.531 1.00 92.88 107 VAL A CA 1
ATOM 787 C C . VAL A 1 107 ? 2.182 0.413 -5.143 1.00 92.88 107 VAL A C 1
ATOM 789 O O . VAL A 1 107 ? 2.658 0.184 -6.254 1.00 92.88 107 VAL A O 1
ATOM 792 N N . LEU A 1 108 ? 1.476 -0.499 -4.471 1.00 93.06 108 LEU A N 1
ATOM 793 C CA . LEU A 1 108 ? 1.149 -1.817 -5.008 1.00 93.06 108 LEU A CA 1
ATOM 794 C C . LEU A 1 108 ? 0.332 -1.713 -6.302 1.00 93.06 108 LEU A C 1
ATOM 796 O O . LEU A 1 108 ? 0.669 -2.361 -7.290 1.00 93.06 108 LEU A O 1
ATOM 800 N N . VAL A 1 109 ? -0.689 -0.852 -6.340 1.00 87.50 109 VAL A N 1
ATOM 801 C CA . VAL A 1 109 ? -1.470 -0.607 -7.563 1.00 87.50 109 VAL A CA 1
ATOM 802 C C . VAL A 1 109 ? -0.594 -0.022 -8.675 1.00 87.50 109 VAL A C 1
ATOM 804 O O . VAL A 1 109 ? -0.646 -0.514 -9.803 1.00 87.50 109 VAL A O 1
ATOM 807 N N . ARG A 1 110 ? 0.272 0.958 -8.372 1.00 88.12 110 ARG A N 1
ATOM 808 C CA . ARG A 1 110 ? 1.232 1.511 -9.348 1.00 88.12 110 ARG A CA 1
ATOM 809 C C . ARG A 1 110 ? 2.168 0.435 -9.901 1.00 88.12 110 ARG A C 1
ATOM 811 O O . ARG A 1 110 ? 2.427 0.429 -11.098 1.00 88.12 110 ARG A O 1
ATOM 818 N N . ALA A 1 111 ? 2.634 -0.494 -9.067 1.00 92.50 111 ALA A N 1
ATOM 819 C CA . ALA A 1 111 ? 3.476 -1.609 -9.494 1.00 92.50 111 ALA A CA 1
ATOM 820 C C . ALA A 1 111 ? 2.736 -2.594 -10.412 1.00 92.50 111 ALA A C 1
ATOM 822 O O . ALA A 1 111 ? 3.284 -3.013 -11.430 1.00 92.50 111 ALA A O 1
ATOM 823 N N . ILE A 1 112 ? 1.481 -2.928 -10.094 1.00 90.56 112 ILE A N 1
ATOM 824 C CA . ILE A 1 112 ? 0.629 -3.778 -10.942 1.00 90.56 112 ILE A CA 1
ATOM 825 C C . ILE A 1 112 ? 0.422 -3.125 -12.313 1.00 90.56 112 ILE A C 1
ATOM 827 O O . ILE A 1 112 ? 0.578 -3.779 -13.344 1.00 90.56 112 ILE A O 1
ATOM 831 N N . MET A 1 113 ? 0.083 -1.833 -12.338 1.00 86.62 113 MET A N 1
ATOM 832 C CA . MET A 1 113 ? -0.128 -1.090 -13.583 1.00 86.62 113 MET A CA 1
ATOM 833 C C . MET A 1 113 ? 1.161 -0.942 -14.386 1.00 86.62 113 MET A C 1
ATOM 835 O O . MET A 1 113 ? 1.161 -1.215 -15.582 1.00 86.62 113 MET A O 1
ATOM 839 N N . GLY A 1 114 ? 2.267 -0.597 -13.726 1.00 89.88 114 GLY A N 1
ATOM 840 C CA . GLY A 1 114 ? 3.575 -0.502 -14.365 1.00 89.88 114 GLY A CA 1
ATOM 841 C C . GLY A 1 114 ? 4.019 -1.832 -14.970 1.00 89.88 114 GLY A C 1
ATOM 842 O O . GLY A 1 114 ? 4.527 -1.855 -16.084 1.00 89.88 114 GLY A O 1
ATOM 843 N N . ALA A 1 115 ? 3.752 -2.959 -14.304 1.00 91.94 115 ALA A N 1
ATOM 844 C CA . ALA A 1 115 ? 4.010 -4.276 -14.879 1.00 91.94 115 ALA A CA 1
ATOM 845 C C . ALA A 1 115 ? 3.205 -4.511 -16.167 1.00 91.94 115 ALA A C 1
ATOM 847 O O . ALA A 1 115 ? 3.770 -5.001 -17.137 1.00 91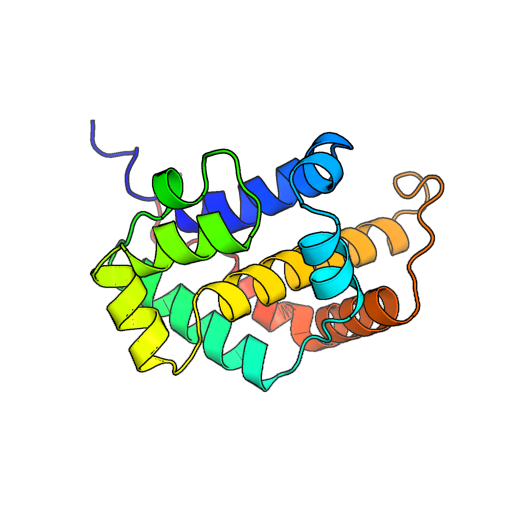.94 115 ALA A O 1
ATOM 848 N N . ARG A 1 116 ? 1.922 -4.123 -16.197 1.00 88.62 116 ARG A N 1
ATOM 849 C CA . ARG A 1 116 ? 1.076 -4.235 -17.400 1.00 88.62 116 ARG A CA 1
ATOM 850 C C . ARG A 1 116 ? 1.567 -3.344 -18.538 1.00 88.62 116 ARG A C 1
ATOM 852 O O . ARG A 1 116 ? 1.597 -3.802 -19.669 1.00 88.62 116 ARG A O 1
ATOM 859 N N . MET A 1 117 ? 1.978 -2.113 -18.236 1.00 88.44 117 MET A N 1
ATOM 860 C CA . MET A 1 117 ? 2.553 -1.198 -19.228 1.00 88.44 117 MET A CA 1
ATOM 861 C C . MET A 1 117 ? 3.862 -1.748 -19.807 1.00 88.44 117 MET A C 1
ATOM 863 O O . MET A 1 117 ? 4.068 -1.691 -21.009 1.00 88.44 117 MET A O 1
ATOM 867 N N . LEU A 1 118 ? 4.728 -2.352 -18.986 1.00 89.19 118 LEU A N 1
ATOM 868 C CA . LEU A 1 118 ? 5.943 -3.002 -19.494 1.00 89.19 118 LEU A CA 1
ATOM 869 C C . LEU A 1 118 ? 5.656 -4.267 -20.316 1.00 89.19 118 LEU A C 1
ATOM 871 O O . LEU A 1 118 ? 6.451 -4.611 -21.188 1.00 89.19 118 LEU A O 1
ATOM 875 N N . ASP A 1 119 ? 4.569 -4.977 -20.010 1.00 89.94 119 ASP A N 1
ATOM 876 C CA . ASP A 1 119 ? 4.164 -6.190 -20.727 1.00 89.94 119 ASP A CA 1
ATOM 877 C C . ASP A 1 119 ? 3.443 -5.860 -22.061 1.00 89.94 119 ASP A C 1
ATOM 879 O O . ASP A 1 119 ? 3.429 -6.703 -22.958 1.00 89.94 119 ASP A O 1
ATOM 883 N N . ASP A 1 120 ? 2.891 -4.646 -22.220 1.00 87.00 120 ASP A N 1
ATOM 884 C CA . ASP A 1 120 ? 2.207 -4.163 -23.431 1.00 87.00 120 ASP A CA 1
ATOM 885 C C . ASP A 1 120 ? 2.718 -2.771 -23.880 1.00 87.00 120 ASP A C 1
ATOM 887 O O . ASP A 1 120 ? 2.177 -1.733 -23.476 1.00 87.00 120 ASP A O 1
ATOM 891 N N . PRO A 1 121 ? 3.745 -2.731 -24.753 1.00 74.56 121 PRO A N 1
ATOM 892 C CA . PRO A 1 121 ? 4.357 -1.488 -25.217 1.00 74.56 121 PRO A CA 1
ATOM 893 C C . PRO A 1 121 ? 3.411 -0.566 -25.996 1.00 74.56 121 PRO A C 1
ATOM 895 O O . PRO A 1 121 ? 3.638 0.643 -26.017 1.00 74.56 121 PRO A O 1
ATOM 898 N N . GLU A 1 122 ? 2.355 -1.095 -26.628 1.00 81.00 122 GLU A N 1
ATOM 899 C CA . GLU A 1 122 ? 1.388 -0.267 -27.366 1.00 81.00 122 GLU A CA 1
ATOM 900 C C . GLU A 1 122 ? 0.522 0.567 -26.410 1.00 81.00 122 GLU A C 1
ATOM 902 O O . GLU A 1 122 ? 0.111 1.676 -26.752 1.00 81.00 122 GLU A O 1
ATOM 907 N N . GLN A 1 123 ? 0.295 0.069 -25.190 1.00 70.94 123 GLN A N 1
A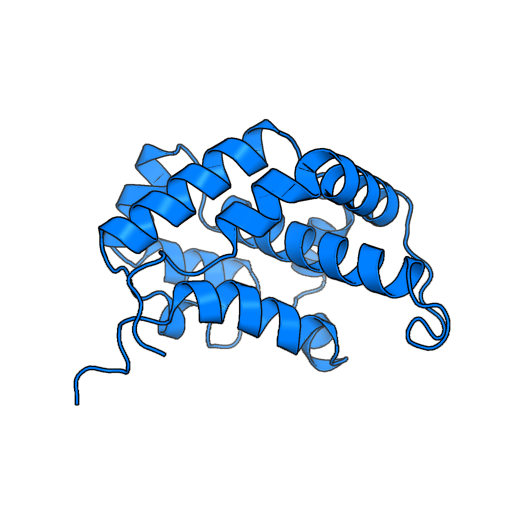TOM 908 C CA . GLN A 1 123 ? -0.417 0.784 -24.126 1.00 70.94 123 GLN A CA 1
ATOM 909 C C . GLN A 1 123 ? 0.505 1.618 -23.223 1.00 70.94 123 GLN A C 1
ATOM 911 O O . GLN A 1 123 ? 0.019 2.461 -22.467 1.00 70.94 123 GLN A O 1
ATOM 916 N N . ALA A 1 124 ? 1.819 1.394 -23.280 1.00 75.06 124 ALA A N 1
ATOM 917 C CA . ALA A 1 124 ? 2.791 2.065 -22.420 1.00 75.06 124 ALA A CA 1
ATOM 918 C C . ALA A 1 124 ? 2.961 3.556 -22.749 1.00 75.06 124 ALA A C 1
ATOM 920 O O . ALA A 1 124 ? 3.171 4.360 -21.841 1.00 75.06 124 ALA A O 1
ATOM 921 N N . GLY A 1 125 ? 2.875 3.939 -24.029 1.00 81.00 125 GLY A N 1
ATOM 922 C CA . GLY A 1 125 ? 3.213 5.297 -24.465 1.00 81.00 125 GLY A CA 1
ATOM 923 C C . GLY A 1 125 ? 4.620 5.698 -23.997 1.00 81.00 125 GLY A C 1
ATOM 924 O O . GLY A 1 125 ? 5.570 4.943 -24.183 1.00 81.00 125 GLY A O 1
ATOM 925 N N . ASP A 1 126 ? 4.730 6.851 -23.330 1.00 81.00 126 ASP A N 1
ATOM 926 C CA . ASP A 1 126 ? 5.981 7.374 -22.750 1.00 81.00 126 ASP A CA 1
ATOM 927 C C . ASP A 1 126 ? 6.228 6.896 -21.300 1.00 81.00 126 ASP A C 1
ATOM 929 O O . ASP A 1 126 ? 6.812 7.612 -20.485 1.00 81.00 126 ASP A O 1
ATOM 933 N N . PHE A 1 127 ? 5.731 5.715 -20.921 1.00 85.25 127 PHE A N 1
ATOM 934 C CA . PHE A 1 127 ? 5.933 5.180 -19.575 1.00 85.25 127 PHE A CA 1
ATOM 935 C C . PHE A 1 127 ? 7.415 4.868 -19.308 1.00 85.25 127 PHE A C 1
ATOM 937 O O . PHE A 1 127 ? 7.958 3.884 -19.810 1.00 85.25 127 PHE A O 1
ATOM 944 N N . ASP A 1 128 ? 8.041 5.681 -18.458 1.00 84.38 128 ASP A N 1
ATOM 945 C CA . ASP A 1 128 ? 9.420 5.516 -17.992 1.00 84.38 128 ASP A CA 1
ATOM 946 C C . ASP A 1 128 ? 9.443 5.432 -16.452 1.00 84.38 128 ASP A C 1
ATOM 948 O O . ASP A 1 128 ? 9.317 6.455 -15.767 1.00 84.38 128 ASP A O 1
ATOM 952 N N . PRO A 1 129 ? 9.491 4.220 -15.864 1.00 86.31 129 PRO A N 1
ATOM 953 C CA . PRO A 1 129 ? 9.466 4.058 -14.418 1.00 86.31 129 PRO A CA 1
ATOM 954 C C . PRO A 1 129 ? 10.816 4.419 -13.793 1.00 86.31 129 PRO A C 1
ATOM 956 O O . PRO A 1 129 ? 11.860 3.903 -14.189 1.00 86.31 129 PRO A O 1
ATOM 959 N N . ASP A 1 130 ? 10.787 5.215 -12.722 1.00 90.38 130 ASP A N 1
ATOM 960 C CA . ASP A 1 130 ? 11.974 5.419 -11.891 1.00 90.38 130 ASP A CA 1
ATOM 961 C C . ASP A 1 130 ? 12.449 4.112 -11.220 1.00 90.38 130 ASP A C 1
ATOM 963 O O . ASP A 1 130 ? 11.751 3.091 -11.181 1.00 90.38 130 ASP A O 1
ATOM 967 N N . THR A 1 131 ? 13.657 4.142 -10.650 1.00 92.88 1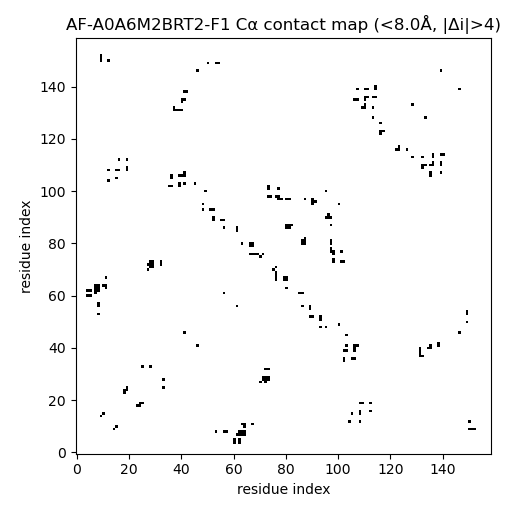31 THR A N 1
ATOM 968 C CA . THR A 1 131 ? 14.275 2.979 -9.997 1.00 92.88 131 THR A CA 1
ATOM 969 C C . THR A 1 131 ? 13.415 2.392 -8.873 1.00 92.88 131 THR A C 1
ATOM 971 O O . THR A 1 131 ? 13.374 1.169 -8.713 1.00 92.88 131 THR A O 1
ATOM 974 N N . THR A 1 132 ? 12.721 3.227 -8.092 1.00 93.25 132 THR A N 1
ATOM 975 C CA . THR A 1 132 ? 11.872 2.756 -6.988 1.00 93.25 132 THR A CA 1
ATOM 976 C C . THR A 1 132 ? 10.650 2.024 -7.534 1.00 93.25 132 THR A C 1
ATOM 978 O O . THR A 1 132 ? 10.336 0.915 -7.094 1.00 93.25 132 THR A O 1
ATOM 981 N N . LEU A 1 133 ? 9.976 2.602 -8.531 1.00 92.25 133 LEU A N 1
ATOM 982 C CA . LEU A 1 133 ? 8.835 1.985 -9.193 1.00 92.25 133 LEU A CA 1
ATOM 983 C C . LEU A 1 133 ? 9.241 0.684 -9.891 1.00 92.25 133 LEU A C 1
ATOM 985 O O . LEU A 1 133 ? 8.529 -0.309 -9.762 1.00 92.25 133 LEU A O 1
ATOM 989 N N . LEU A 1 134 ? 10.400 0.639 -10.550 1.00 95.81 134 LEU A N 1
ATOM 990 C CA . LEU A 1 134 ? 10.922 -0.583 -11.164 1.00 95.81 134 LEU A CA 1
ATOM 991 C C . LEU A 1 134 ? 11.201 -1.685 -10.124 1.00 95.81 134 LEU A C 1
ATOM 993 O O . LEU A 1 134 ? 10.878 -2.858 -10.351 1.00 95.81 134 LEU A O 1
ATOM 997 N N . GLY A 1 135 ? 11.736 -1.315 -8.957 1.00 97.81 135 GLY A N 1
ATOM 998 C CA . GLY A 1 135 ? 11.889 -2.221 -7.816 1.00 97.81 135 GLY A CA 1
ATOM 999 C C . GLY A 1 135 ? 10.546 -2.779 -7.337 1.00 97.81 135 GLY A C 1
ATOM 1000 O O . GLY A 1 135 ? 10.399 -3.989 -7.163 1.00 97.81 135 GLY A O 1
ATOM 1001 N N . ASN A 1 136 ? 9.531 -1.923 -7.219 1.00 97.62 136 ASN A N 1
ATOM 1002 C CA . ASN A 1 136 ? 8.179 -2.323 -6.825 1.00 97.62 136 ASN A CA 1
ATOM 1003 C C . ASN A 1 136 ? 7.477 -3.194 -7.886 1.00 97.62 136 ASN A C 1
ATOM 1005 O O . ASN A 1 136 ? 6.800 -4.157 -7.530 1.00 97.62 136 ASN A O 1
ATOM 1009 N N . ILE A 1 137 ? 7.674 -2.922 -9.182 1.00 96.81 137 ILE A N 1
ATOM 1010 C CA . ILE A 1 137 ? 7.206 -3.777 -10.290 1.00 96.81 137 ILE A CA 1
ATOM 1011 C C . ILE A 1 137 ? 7.834 -5.171 -10.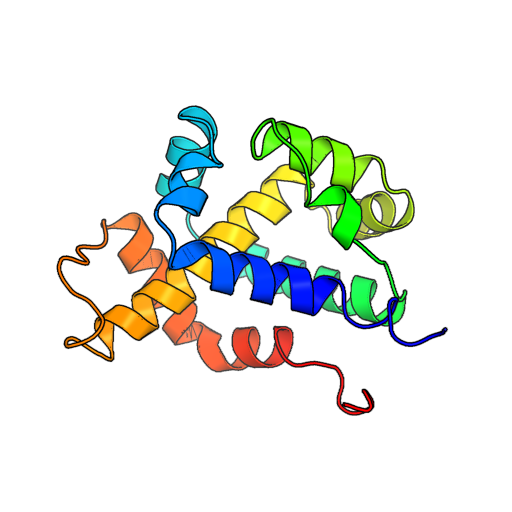186 1.00 96.81 137 ILE A C 1
ATOM 1013 O O . ILE A 1 137 ? 7.149 -6.184 -10.346 1.00 96.81 137 ILE A O 1
ATOM 1017 N N . THR A 1 138 ? 9.133 -5.235 -9.890 1.00 97.94 138 THR A N 1
ATOM 1018 C CA . THR A 1 138 ? 9.848 -6.504 -9.701 1.00 97.94 138 THR A CA 1
ATOM 1019 C C . THR A 1 138 ? 9.299 -7.266 -8.498 1.00 97.94 138 THR A C 1
ATOM 1021 O O . THR A 1 138 ? 9.004 -8.455 -8.615 1.00 97.94 138 THR A O 1
ATOM 1024 N N . PHE A 1 139 ? 9.079 -6.580 -7.371 1.00 98.25 139 PHE A N 1
ATOM 1025 C CA . PHE A 1 139 ? 8.432 -7.154 -6.192 1.00 98.25 139 PHE A CA 1
ATOM 1026 C C . PHE A 1 139 ? 7.050 -7.732 -6.530 1.00 98.25 139 PHE A C 1
ATOM 1028 O O . PHE A 1 139 ? 6.776 -8.889 -6.214 1.00 98.25 139 PHE A O 1
ATOM 1035 N N . TYR A 1 140 ? 6.204 -6.972 -7.234 1.00 96.94 140 TYR A N 1
ATOM 1036 C CA . TYR A 1 140 ? 4.899 -7.457 -7.688 1.00 96.94 140 TYR A CA 1
ATOM 1037 C C . TYR A 1 140 ? 5.025 -8.725 -8.537 1.00 96.94 140 TYR A C 1
ATOM 1039 O O . TYR A 1 140 ? 4.311 -9.690 -8.289 1.00 96.94 140 TYR A O 1
ATOM 1047 N N . ARG A 1 141 ? 5.941 -8.761 -9.514 1.00 96.81 141 ARG A N 1
ATOM 1048 C CA . ARG A 1 141 ? 6.129 -9.937 -10.378 1.00 96.81 141 ARG A CA 1
ATOM 1049 C C . ARG A 1 141 ? 6.526 -11.187 -9.585 1.00 96.81 141 ARG A C 1
ATOM 1051 O O . ARG A 1 141 ? 6.024 -12.261 -9.895 1.00 96.81 141 ARG A O 1
ATOM 1058 N N . VAL A 1 142 ? 7.371 -11.049 -8.559 1.00 98.06 142 VAL A N 1
ATOM 1059 C CA . VAL A 1 142 ? 7.764 -12.159 -7.668 1.00 98.06 142 VAL A CA 1
ATOM 1060 C C . VAL A 1 142 ? 6.585 -12.665 -6.829 1.00 98.06 142 VAL A C 1
ATOM 1062 O O . VAL A 1 142 ? 6.462 -13.866 -6.612 1.00 98.06 142 VAL A O 1
ATOM 1065 N N . HIS A 1 143 ? 5.704 -11.766 -6.388 1.00 96.75 143 HIS A N 1
ATOM 1066 C CA . HIS A 1 143 ? 4.567 -12.068 -5.511 1.00 96.75 143 HIS A CA 1
ATOM 1067 C C . HIS A 1 143 ? 3.212 -12.109 -6.241 1.00 96.75 143 HIS A C 1
ATOM 1069 O O . HIS A 1 143 ? 2.162 -11.997 -5.605 1.00 96.75 143 HIS A O 1
ATOM 1075 N N . ARG A 1 144 ? 3.213 -12.248 -7.573 1.00 93.62 144 ARG A N 1
ATOM 1076 C CA . ARG A 1 144 ? 2.023 -12.051 -8.417 1.00 93.62 144 ARG A CA 1
ATOM 1077 C C . ARG A 1 144 ? 0.842 -12.900 -7.959 1.00 93.62 144 ARG A C 1
ATOM 1079 O O . ARG A 1 144 ? -0.230 -12.355 -7.729 1.00 93.62 144 ARG A O 1
ATOM 1086 N N . ASP A 1 145 ? 1.050 -14.199 -7.769 1.00 92.88 145 ASP A N 1
ATOM 1087 C CA . ASP A 1 145 ? -0.030 -15.132 -7.428 1.00 92.88 145 ASP A CA 1
ATOM 1088 C C . ASP A 1 145 ? -0.671 -14.816 -6.066 1.00 92.88 145 ASP A C 1
ATOM 1090 O O . ASP A 1 145 ? -1.893 -14.895 -5.912 1.00 92.88 145 ASP A O 1
ATOM 1094 N N . GLU A 1 146 ? 0.142 -14.415 -5.084 1.00 90.44 146 GLU A N 1
ATOM 1095 C CA . GLU A 1 146 ? -0.315 -14.001 -3.752 1.00 90.44 146 GLU A CA 1
ATOM 1096 C C . GLU A 1 146 ? -1.161 -12.723 -3.845 1.00 90.44 146 GLU A C 1
ATOM 1098 O O . GLU A 1 146 ? -2.278 -12.664 -3.326 1.00 90.44 146 GLU A O 1
ATOM 1103 N N . ILE A 1 147 ? -0.662 -11.725 -4.578 1.00 90.12 147 ILE A N 1
ATOM 1104 C CA . ILE A 1 147 ? -1.321 -10.429 -4.770 1.00 90.12 147 ILE A CA 1
ATOM 1105 C C . ILE A 1 147 ? -2.621 -10.587 -5.568 1.00 90.12 147 ILE A C 1
ATOM 1107 O O . ILE A 1 147 ? -3.657 -10.056 -5.175 1.00 90.12 147 ILE A O 1
ATOM 1111 N N . GLU A 1 148 ? -2.612 -11.352 -6.658 1.00 87.56 148 GLU A N 1
ATOM 1112 C CA . GLU A 1 148 ? -3.808 -11.603 -7.464 1.00 87.56 148 GLU A CA 1
ATOM 1113 C C . GLU A 1 148 ? -4.863 -12.399 -6.693 1.00 87.56 148 GLU A C 1
ATOM 1115 O O . GLU A 1 148 ? -6.058 -12.162 -6.862 1.00 87.56 148 GLU A O 1
ATOM 1120 N N . THR A 1 149 ? -4.448 -13.320 -5.820 1.00 84.12 149 THR A N 1
ATOM 1121 C CA . THR A 1 149 ? -5.373 -14.043 -4.937 1.00 84.12 149 THR A CA 1
ATOM 1122 C C . THR A 1 149 ? -6.015 -13.102 -3.924 1.00 84.12 149 THR A C 1
ATOM 1124 O O . THR A 1 149 ? -7.232 -13.136 -3.758 1.00 84.12 149 THR A O 1
ATOM 1127 N N . MET A 1 150 ? -5.230 -12.213 -3.310 1.00 82.06 150 MET A N 1
ATOM 1128 C CA . MET A 1 150 ? -5.728 -11.183 -2.393 1.00 82.06 150 MET A CA 1
ATOM 1129 C C . MET A 1 150 ? -6.742 -10.236 -3.062 1.00 82.06 150 MET A C 1
ATOM 1131 O O . MET A 1 150 ? -7.670 -9.764 -2.407 1.00 82.06 150 MET A O 1
ATOM 1135 N N . MET A 1 151 ? -6.585 -9.953 -4.359 1.00 74.56 151 MET A N 1
ATOM 1136 C CA . MET A 1 151 ? -7.455 -9.036 -5.109 1.00 74.56 151 MET A CA 1
ATOM 1137 C C . MET A 1 151 ? -8.760 -9.667 -5.616 1.00 74.56 151 MET A C 1
ATOM 1139 O O . MET A 1 151 ? -9.655 -8.937 -6.051 1.00 74.56 151 MET A O 1
ATOM 1143 N N . LYS A 1 152 ? -8.890 -10.998 -5.595 1.00 71.50 152 LYS A N 1
ATOM 1144 C CA . LYS A 1 152 ? -10.108 -11.676 -6.056 1.00 71.50 152 LYS A CA 1
ATOM 1145 C C . LYS A 1 152 ? -11.248 -11.504 -5.040 1.00 71.50 152 LYS A C 1
ATOM 1147 O O . LYS A 1 152 ? -11.005 -11.545 -3.833 1.00 71.50 152 LYS A O 1
ATOM 1152 N N . PRO A 1 153 ? -12.505 -11.350 -5.498 1.00 54.41 153 PRO A N 1
ATOM 1153 C CA . PRO A 1 153 ? -13.652 -11.524 -4.616 1.00 54.41 153 PRO A CA 1
ATOM 1154 C C . PRO A 1 153 ? -13.645 -12.927 -3.990 1.00 54.41 153 PRO A C 1
ATOM 1156 O O . PRO A 1 153 ? -13.208 -13.878 -4.646 1.00 54.41 153 PRO A O 1
ATOM 1159 N N . PRO A 1 154 ? -14.164 -13.091 -2.760 1.00 53.44 154 PRO A N 1
ATOM 1160 C CA . PRO A 1 154 ? -14.411 -14.419 -2.212 1.00 53.44 154 PRO A CA 1
ATOM 1161 C C . PRO A 1 154 ? -15.336 -15.207 -3.153 1.00 53.44 154 PRO A C 1
ATOM 1163 O O . PRO A 1 154 ? -16.269 -14.642 -3.727 1.00 53.44 154 PRO A O 1
ATOM 1166 N N . ALA A 1 155 ? -15.069 -16.508 -3.307 1.00 51.50 155 ALA A N 1
ATOM 1167 C CA . ALA A 1 155 ? -15.697 -17.390 -4.302 1.00 51.50 155 ALA A CA 1
ATOM 1168 C C . ALA A 1 155 ? -17.241 -17.458 -4.236 1.00 51.50 155 ALA A C 1
ATOM 1170 O O . ALA A 1 155 ? -17.870 -17.882 -5.201 1.00 51.50 155 ALA A O 1
ATOM 1171 N N . ASP A 1 156 ? -17.844 -16.987 -3.140 1.00 45.22 156 ASP A N 1
ATOM 1172 C CA . ASP A 1 156 ? -19.288 -17.005 -2.885 1.00 45.22 156 ASP A CA 1
ATOM 1173 C C . ASP A 1 156 ? -19.994 -15.658 -3.152 1.00 45.22 156 ASP A C 1
ATOM 1175 O O . ASP A 1 156 ? -21.126 -15.442 -2.712 1.00 45.22 156 ASP A O 1
ATOM 1179 N N . ALA A 1 157 ? -19.350 -14.718 -3.850 1.00 37.28 157 ALA A N 1
ATOM 1180 C CA . ALA A 1 157 ? -19.981 -13.461 -4.247 1.00 37.28 157 ALA A CA 1
ATOM 1181 C C . ALA A 1 157 ? -20.856 -13.657 -5.508 1.00 37.28 157 ALA A C 1
ATOM 1183 O O . ALA A 1 157 ? -20.309 -13.918 -6.581 1.00 37.28 157 ALA A O 1
ATOM 1184 N N . PRO A 1 158 ? -22.199 -13.518 -5.439 1.00 35.84 158 PRO A N 1
ATOM 1185 C CA . PRO A 1 158 ? -23.014 -13.455 -6.648 1.00 35.84 158 PRO A CA 1
ATOM 1186 C C . PRO A 1 158 ? -22.704 -12.151 -7.396 1.00 35.84 158 PRO A C 1
ATOM 1188 O O . PRO A 1 158 ? -22.694 -11.079 -6.781 1.00 35.84 158 PRO A O 1
ATOM 1191 N N . GLY A 1 159 ? -22.412 -12.285 -8.694 1.00 36.66 159 GLY A N 1
ATOM 1192 C CA . GLY A 1 159 ? -22.117 -11.181 -9.616 1.00 36.66 159 GLY A CA 1
ATOM 1193 C C . GLY A 1 159 ? -23.282 -10.234 -9.870 1.00 36.66 159 GLY A C 1
ATOM 1194 O O . GLY A 1 159 ? -24.440 -10.587 -9.542 1.00 36.66 159 GLY A O 1
#

pLDDT: mean 79.11, std 19.35, range [35.84, 98.25]

Radius of gyration: 15.48 Å; Cα contacts (8 Å, |Δi|>4): 145; chains: 1; bounding box: 46×34×43 Å

Nearest PDB structures (foldseek):
  1xx7-assembly1_D  TM=2.642E-01  e=4.351E+00  Pyrococcus furiosus

Solvent-accessible surface area (backbone atoms only — not comparable to full-atom values): 9153 Å² total; per-residue (Å²): 140,78,82,83,63,79,52,31,61,58,44,47,59,47,47,52,54,62,33,72,80,38,79,65,45,67,70,54,42,44,74,68,45,50,51,52,50,61,69,54,72,80,47,72,71,54,50,58,44,49,48,52,47,54,51,51,37,61,75,68,58,56,70,51,54,72,37,74,57,77,82,70,29,57,66,47,35,20,52,42,40,49,68,34,68,68,51,32,52,49,30,57,76,60,73,42,53,48,51,58,53,50,48,54,51,52,46,50,46,52,13,56,51,50,45,51,30,73,75,34,66,88,78,26,73,90,72,75,74,52,73,49,51,49,52,31,24,50,52,41,66,78,43,38,71,62,54,55,56,66,66,49,76,67,94,83,64,83,130

Secondary structure (DSSP, 8-state):
--SSSS-HHHHHHHHHHHHTTSHHHHTTS-HHHHHHHHH----HHHHHHHHHHHHHHHHHT---GGGG-SSSHHHHHHHHHHTSHHHHHHHHHTT--HHHHHHHHHHHHHHHHHHHHHH-HHHHTT----HHHHHHHHHHHHTHHHHHHHHSPPTT---

Sequence (159 aa):
MLSRFRTALIALLAALALLGALPAFAQAFTDADQQALAQYTLSTSFLTRCAAIVHDVQKQNVSVGDAMVGEGGLDQMAARLDAMPDMHAILTAHKMAAREYLIGSVVLVRAIMGARMLDDPEQAGDFDPDTTLLGNITFYRVHRDEIETMMKPPADAPG

Foldseek 3Di:
DPPPQQCAVLCVLVVLLVLVVDPVNVVQADPVLVVLLLPDADDPLLLVLLLQLLVQCNVVSPHLNVLCDDGDHLVSSQVSQCVDPSSVVSCVVSVHRSSNSVSNSSLLSLLVVLLVCVVDVVVVVPPDDDPRSVNSVVVCVVCVVSVVVSSDRDPPDDD